Protein AF-A0A0M5IZ79-F1 (afdb_monomer)

pLDDT: mean 83.78, std 12.76, range [45.62, 95.31]

InterPro domains:
  IPR009392 Drosophila ACP53EA [PF06313] (30-115)

Secondary structure (DSSP, 8-state):
-HHHHHHHHHHHHHHHHHHTSS----HHHHHHHHHHHHHHHHHHHHHHHHHHHHHHHHHT---S--SS--HHHHHHHHHHHHHHHHT-HHHHHHHHHHHHHHHHHHHHHHHHTT--TT-

Structure (mmCIF, N/CA/C/O backbone):
data_AF-A0A0M5IZ79-F1
#
_entry.id   AF-A0A0M5IZ79-F1
#
loop_
_atom_site.group_PDB
_atom_site.id
_atom_site.type_symbol
_atom_site.label_atom_id
_atom_site.label_alt_id
_atom_site.label_comp_id
_atom_site.label_asym_id
_atom_site.label_entity_id
_atom_site.label_seq_id
_atom_site.pdbx_PDB_ins_code
_atom_site.Cartn_x
_atom_site.Cartn_y
_atom_site.Cartn_z
_atom_site.occupancy
_atom_site.B_iso_or_equiv
_atom_site.auth_seq_id
_atom_site.auth_comp_id
_atom_site.auth_asym_id
_atom_site.auth_atom_id
_atom_site.pdbx_PDB_model_num
ATOM 1 N N . MET A 1 1 ? 25.321 49.628 -31.218 1.00 54.41 1 MET A N 1
ATOM 2 C CA . MET A 1 1 ? 24.078 48.907 -30.834 1.00 54.41 1 MET A CA 1
ATOM 3 C C . MET A 1 1 ? 23.917 47.507 -31.445 1.00 54.41 1 MET A C 1
ATOM 5 O O . MET A 1 1 ? 23.350 46.658 -30.773 1.00 54.41 1 MET A O 1
ATOM 9 N N . LYS A 1 2 ? 24.390 47.224 -32.674 1.00 64.75 2 LYS A N 1
ATOM 10 C CA . LYS A 1 2 ? 24.229 4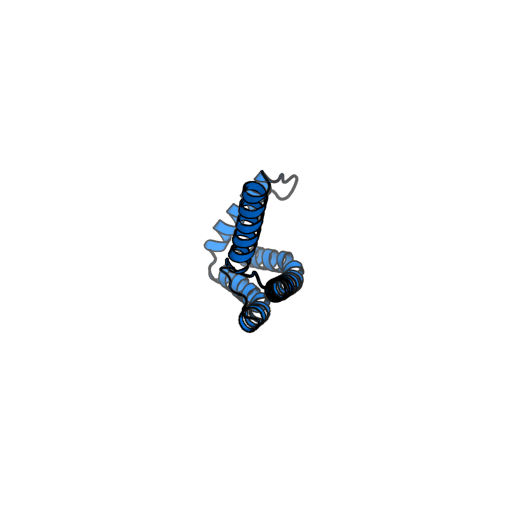5.897 -33.317 1.00 64.75 2 LYS A CA 1
ATOM 11 C C . LYS A 1 2 ? 25.030 44.769 -32.636 1.00 64.75 2 LYS A C 1
ATOM 13 O O . LYS A 1 2 ? 24.494 43.689 -32.433 1.00 64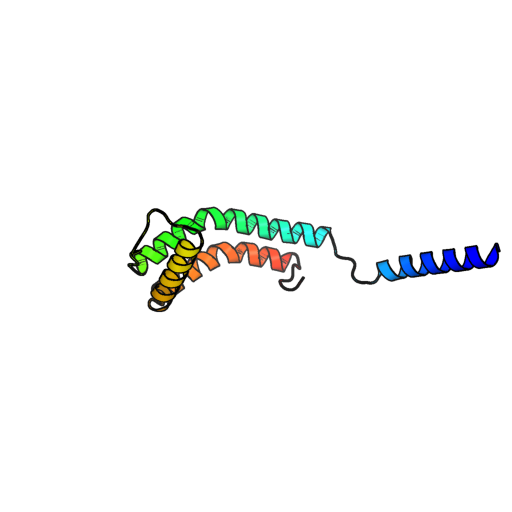.75 2 LYS A O 1
ATOM 18 N N . PHE A 1 3 ? 26.257 45.053 -32.193 1.00 69.00 3 PHE A N 1
ATOM 19 C CA . PHE A 1 3 ? 27.130 44.078 -31.516 1.00 69.00 3 PHE A CA 1
ATOM 20 C C . PHE A 1 3 ? 26.623 43.636 -30.136 1.00 69.00 3 PHE A C 1
ATOM 22 O O . PHE A 1 3 ? 26.729 42.466 -29.790 1.00 69.00 3 PHE A O 1
ATOM 29 N N . VAL A 1 4 ? 26.002 44.547 -29.378 1.00 74.06 4 VAL A N 1
ATOM 30 C CA . VAL A 1 4 ? 25.410 44.228 -28.065 1.00 74.06 4 VAL A CA 1
ATOM 31 C C . VAL A 1 4 ? 24.216 43.286 -28.231 1.00 74.06 4 VAL A C 1
ATOM 33 O O . VAL A 1 4 ? 24.112 42.298 -27.515 1.00 74.06 4 VAL A O 1
ATOM 36 N N . LYS A 1 5 ? 23.357 43.536 -29.231 1.00 69.38 5 LYS A N 1
ATOM 37 C CA . LYS A 1 5 ? 22.231 42.647 -29.555 1.00 69.38 5 LYS A CA 1
ATOM 38 C C . LYS A 1 5 ? 22.700 41.269 -30.033 1.00 69.38 5 LYS A C 1
ATOM 40 O O . LYS A 1 5 ? 22.108 40.272 -29.642 1.00 69.38 5 LYS A O 1
ATOM 45 N N . LEU A 1 6 ? 23.771 41.214 -30.830 1.00 77.50 6 LEU A N 1
ATOM 46 C CA . LEU A 1 6 ? 24.349 39.957 -31.312 1.00 77.50 6 LEU A CA 1
ATOM 47 C C . LEU A 1 6 ? 24.951 39.126 -30.165 1.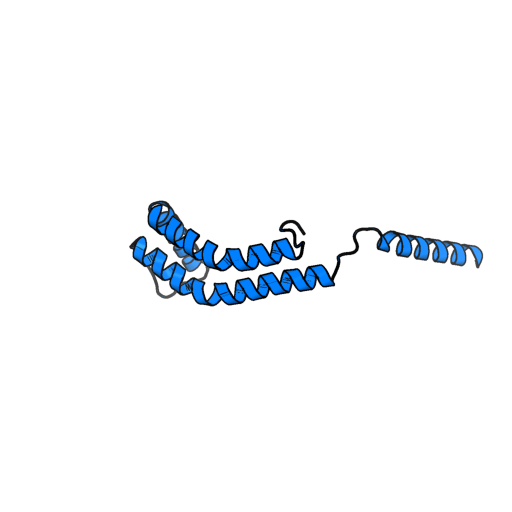00 77.50 6 LEU A C 1
ATOM 49 O O . LEU A 1 6 ? 24.732 37.922 -30.104 1.00 77.50 6 LEU A O 1
ATOM 53 N N . SER A 1 7 ? 25.643 39.785 -29.230 1.00 76.25 7 SER A N 1
ATOM 54 C CA . SER A 1 7 ? 26.202 39.155 -28.028 1.00 76.25 7 SER A CA 1
ATOM 55 C C . SER A 1 7 ? 25.107 38.608 -27.102 1.00 76.25 7 SER A C 1
ATOM 57 O O . SER A 1 7 ? 25.157 37.445 -26.714 1.00 76.25 7 SER A O 1
ATOM 59 N N . LEU A 1 8 ? 24.050 39.386 -26.835 1.00 75.50 8 LEU A N 1
ATOM 60 C CA . LEU A 1 8 ? 22.906 38.916 -26.041 1.00 75.50 8 LEU A CA 1
ATOM 61 C C . LEU A 1 8 ? 22.184 37.727 -26.689 1.00 75.50 8 LEU A C 1
ATOM 63 O O . LEU A 1 8 ? 21.778 36.796 -25.991 1.00 75.50 8 LEU A O 1
ATOM 67 N N . PHE A 1 9 ? 22.039 37.741 -28.014 1.00 78.00 9 PHE A N 1
ATOM 68 C CA . PHE A 1 9 ? 21.406 36.649 -28.748 1.00 78.00 9 PHE A CA 1
ATOM 69 C C . PHE A 1 9 ? 22.256 35.370 -28.710 1.00 78.00 9 PHE A C 1
ATOM 71 O O . PHE A 1 9 ? 21.730 34.290 -28.449 1.00 78.00 9 PHE A O 1
ATOM 78 N N . ALA A 1 10 ? 23.576 35.496 -28.870 1.00 77.06 10 ALA A N 1
ATOM 79 C CA . ALA A 1 10 ? 24.512 34.381 -28.746 1.00 77.06 10 ALA A CA 1
ATOM 80 C C . ALA A 1 10 ? 24.536 33.794 -27.323 1.00 77.06 10 ALA A C 1
ATOM 82 O O . ALA A 1 10 ? 24.487 32.576 -27.170 1.00 77.06 10 ALA A O 1
ATOM 83 N N . CYS A 1 11 ? 24.521 34.633 -26.281 1.00 72.50 11 CYS A N 1
ATOM 84 C CA . CYS A 1 11 ? 24.420 34.169 -24.896 1.00 72.50 11 CYS A CA 1
ATOM 85 C C . CYS A 1 11 ? 23.106 33.419 -24.647 1.00 72.50 11 CYS A C 1
ATOM 87 O O . CYS A 1 11 ? 23.126 32.342 -24.063 1.00 72.50 11 CYS A O 1
ATOM 89 N N . SER A 1 12 ? 21.977 33.932 -25.144 1.00 74.06 12 SER A N 1
ATOM 90 C CA . SER A 1 12 ? 20.666 33.280 -24.992 1.00 74.06 12 SER A CA 1
ATOM 91 C C . SER A 1 12 ? 20.638 31.888 -25.637 1.00 74.06 12 SER A C 1
ATOM 93 O O . SER A 1 12 ? 20.126 30.941 -25.043 1.00 74.06 12 SER A O 1
ATOM 95 N N . LEU A 1 13 ? 21.241 31.743 -26.823 1.00 71.12 13 LEU A N 1
ATOM 96 C CA . LEU A 1 13 ? 21.376 30.460 -27.518 1.00 71.12 13 LEU A CA 1
ATOM 97 C C . LEU A 1 13 ? 22.319 29.490 -26.795 1.00 71.12 13 LEU A C 1
ATOM 99 O O . LEU A 1 13 ? 22.036 28.295 -26.754 1.00 71.12 13 LEU A O 1
ATOM 103 N N . LEU A 1 14 ? 23.406 29.990 -26.200 1.00 67.94 14 LEU A N 1
ATOM 104 C CA . LEU A 1 14 ? 24.311 29.179 -25.384 1.00 67.94 14 LEU A CA 1
ATOM 105 C C . LEU A 1 14 ? 23.606 28.659 -24.128 1.00 67.94 14 LEU A C 1
ATOM 107 O O . LEU A 1 14 ? 23.691 27.466 -23.859 1.00 67.94 14 LEU A O 1
ATOM 111 N N . PHE A 1 15 ? 22.826 29.497 -23.434 1.00 63.62 15 PHE A N 1
ATOM 112 C CA . PHE A 1 15 ? 22.005 29.050 -22.304 1.00 63.62 15 PHE A CA 1
ATOM 113 C C . PHE A 1 15 ? 20.982 27.984 -22.732 1.00 63.62 15 PHE A C 1
ATOM 115 O O . PHE A 1 15 ? 20.899 26.938 -22.094 1.00 63.62 15 PHE A O 1
ATOM 122 N N . LEU A 1 16 ? 20.269 28.178 -23.848 1.00 61.12 16 LEU A N 1
ATOM 123 C CA . LEU A 1 16 ? 19.341 27.179 -24.411 1.00 61.12 16 LEU A CA 1
ATOM 124 C C . LEU A 1 16 ? 20.034 25.857 -24.796 1.00 61.12 16 LEU A C 1
ATOM 126 O O . LEU A 1 16 ? 19.449 24.787 -24.625 1.00 61.12 16 LEU A O 1
ATOM 130 N N . GLY A 1 17 ? 21.277 25.913 -25.284 1.00 60.38 17 GLY A N 1
ATOM 131 C CA . GLY A 1 17 ? 22.098 24.735 -25.577 1.00 60.38 17 GLY A CA 1
ATOM 132 C C . GLY A 1 17 ? 22.534 23.981 -24.318 1.00 60.38 17 GLY A C 1
ATOM 133 O O . GLY A 1 17 ? 22.494 22.752 -24.298 1.00 60.38 17 GLY A O 1
ATOM 134 N N . SER A 1 18 ? 22.876 24.701 -23.246 1.00 57.56 18 SER A N 1
ATOM 135 C CA . SER A 1 18 ? 23.262 24.123 -21.951 1.00 57.56 18 SER A CA 1
ATOM 136 C C . SER A 1 18 ? 22.092 23.462 -21.213 1.00 57.56 18 SER A C 1
ATOM 138 O O . SER A 1 18 ? 22.295 22.468 -20.519 1.00 57.56 18 SER A O 1
ATOM 140 N N . PHE A 1 19 ? 20.857 23.945 -21.400 1.00 53.66 19 PHE A N 1
ATOM 141 C CA . PHE A 1 19 ? 19.657 23.320 -20.820 1.00 53.66 19 PHE A CA 1
ATOM 142 C C . PHE A 1 19 ? 19.318 21.953 -21.429 1.00 53.66 19 PHE A C 1
ATOM 144 O O . PHE A 1 19 ? 18.639 21.160 -20.785 1.00 53.66 19 PHE A O 1
ATOM 151 N N . ARG A 1 20 ? 19.815 21.624 -22.631 1.00 51.97 20 ARG A N 1
ATOM 152 C CA . ARG A 1 20 ? 19.586 20.300 -23.240 1.00 51.97 20 ARG A CA 1
ATOM 153 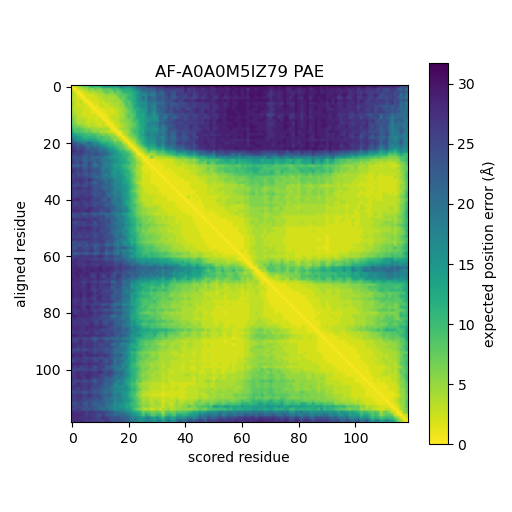C C . ARG A 1 20 ? 20.383 19.163 -22.591 1.00 51.97 20 ARG A C 1
ATOM 155 O O . ARG A 1 20 ? 20.072 18.007 -22.852 1.00 51.97 20 ARG A O 1
ATOM 162 N N . GLN A 1 21 ? 21.393 19.468 -21.773 1.00 49.75 21 GLN A N 1
ATOM 163 C CA . GLN A 1 21 ? 22.253 18.468 -21.119 1.00 49.75 21 GLN A CA 1
ATOM 164 C C . GLN A 1 21 ? 21.968 18.275 -19.624 1.00 49.75 21 GLN A C 1
ATOM 166 O O . GLN A 1 21 ? 22.472 17.323 -19.031 1.00 49.75 21 GLN A O 1
ATOM 171 N N . ALA A 1 22 ? 21.126 19.111 -19.014 1.00 48.66 22 ALA A N 1
ATOM 172 C CA . ALA A 1 22 ? 20.651 18.888 -17.654 1.00 48.66 22 ALA A CA 1
ATOM 173 C C . ALA A 1 22 ? 19.460 17.914 -17.682 1.00 48.66 22 ALA A C 1
ATOM 175 O O . ALA A 1 22 ? 18.311 18.335 -17.681 1.00 48.66 22 ALA A O 1
ATOM 176 N N . GLY A 1 23 ? 19.762 16.613 -17.768 1.00 55.22 23 GLY A N 1
ATOM 177 C CA . GLY A 1 23 ? 18.806 15.516 -17.590 1.00 55.22 23 GLY A CA 1
ATOM 178 C C . GLY A 1 23 ? 17.666 15.517 -18.605 1.00 55.22 23 GLY A C 1
ATOM 179 O O . GLY A 1 23 ? 16.566 15.969 -18.303 1.00 55.22 23 GLY A O 1
ATOM 180 N N . ALA A 1 24 ? 17.904 14.977 -19.802 1.00 58.38 24 ALA A N 1
ATOM 181 C CA . ALA A 1 24 ? 16.802 14.626 -20.688 1.00 58.38 24 ALA A CA 1
ATOM 182 C C . ALA A 1 24 ? 15.914 13.605 -19.957 1.00 58.38 24 ALA A C 1
ATOM 184 O O . ALA A 1 24 ? 16.271 12.434 -19.852 1.00 58.38 24 ALA A O 1
ATOM 185 N N . ILE A 1 25 ? 14.793 14.067 -19.394 1.00 64.00 25 ILE A N 1
ATOM 186 C CA . ILE A 1 25 ? 13.729 13.186 -18.925 1.00 64.00 25 ILE A CA 1
ATOM 187 C C . ILE A 1 25 ? 13.255 12.449 -20.168 1.00 64.00 25 ILE A C 1
ATOM 189 O O . ILE A 1 25 ? 12.709 13.060 -21.090 1.00 64.00 25 ILE A O 1
ATOM 193 N N . ASP A 1 26 ? 13.520 11.150 -20.213 1.00 79.69 26 ASP A N 1
ATOM 194 C CA . ASP A 1 26 ? 13.009 10.292 -21.264 1.00 79.69 26 ASP A CA 1
ATOM 195 C C . ASP A 1 26 ? 11.488 10.185 -21.079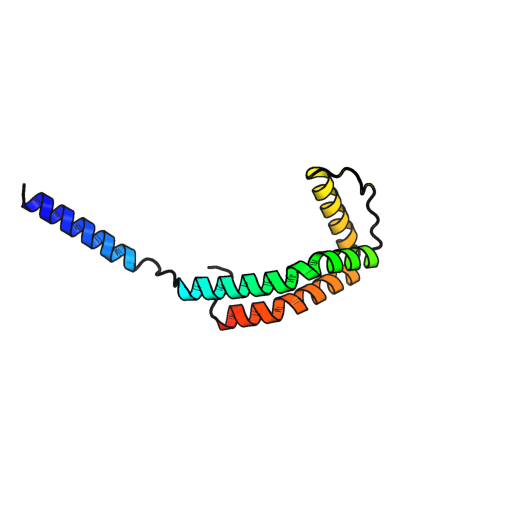 1.00 79.69 26 ASP A C 1
ATOM 197 O O . ASP A 1 26 ? 10.981 9.483 -20.202 1.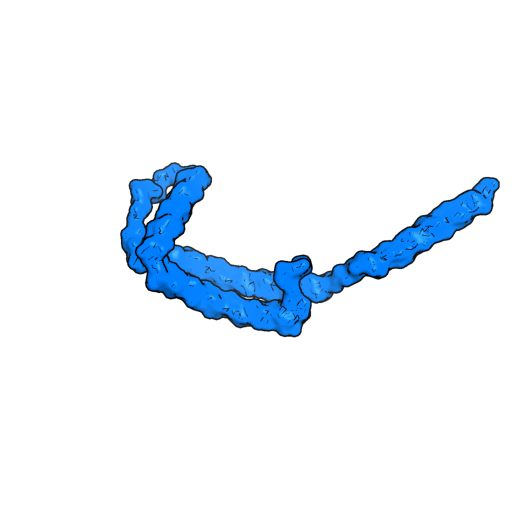00 79.69 26 ASP A O 1
ATOM 201 N N . VAL A 1 27 ? 10.756 10.979 -21.865 1.00 81.69 27 VAL A N 1
ATOM 202 C CA . VAL A 1 27 ? 9.291 11.061 -21.813 1.00 81.69 27 VAL A CA 1
ATOM 203 C C . VAL A 1 27 ? 8.661 9.724 -22.201 1.00 81.69 27 VAL A C 1
ATOM 205 O O . VAL A 1 27 ? 7.599 9.380 -21.682 1.00 81.69 27 VAL A O 1
ATOM 208 N N . GLU A 1 28 ? 9.306 8.949 -23.074 1.00 83.69 28 GLU A N 1
ATOM 209 C CA . GLU A 1 28 ? 8.831 7.627 -23.480 1.00 83.69 28 GLU A CA 1
ATOM 210 C C . GLU A 1 28 ? 8.991 6.629 -22.331 1.00 83.69 28 GLU A C 1
ATOM 212 O O . GLU A 1 28 ? 8.028 5.947 -21.966 1.00 83.69 28 GLU A O 1
ATOM 217 N N . LEU A 1 29 ? 10.157 6.629 -21.678 1.00 84.50 29 LEU A N 1
ATOM 218 C CA . LEU A 1 29 ? 10.388 5.857 -20.460 1.00 84.50 29 LEU A CA 1
ATOM 219 C C . LEU A 1 29 ? 9.368 6.232 -19.378 1.00 84.50 29 LEU A C 1
ATOM 221 O O . LEU A 1 29 ? 8.669 5.350 -18.882 1.00 84.50 29 LEU A O 1
ATOM 225 N N . LEU A 1 30 ? 9.201 7.523 -19.075 1.00 85.56 30 LEU A N 1
ATOM 226 C CA . LEU A 1 30 ? 8.240 8.015 -18.082 1.00 85.56 30 LEU A CA 1
ATOM 227 C C . LEU A 1 30 ? 6.803 7.579 -18.402 1.00 85.56 30 LEU A C 1
ATOM 229 O O . LEU A 1 30 ? 6.077 7.105 -17.525 1.00 85.56 30 LEU A O 1
ATOM 233 N N . THR A 1 31 ? 6.390 7.692 -19.664 1.00 88.25 31 THR A N 1
ATOM 234 C CA . THR A 1 31 ? 5.056 7.262 -20.104 1.00 88.25 31 THR A CA 1
ATOM 235 C C . THR A 1 31 ? 4.887 5.754 -19.920 1.00 88.25 31 THR A C 1
ATOM 237 O O . THR A 1 31 ? 3.879 5.296 -19.388 1.00 88.25 31 THR A O 1
ATOM 240 N N . SER A 1 32 ? 5.900 4.962 -20.269 1.00 89.12 32 SER A N 1
ATOM 241 C CA . SER A 1 32 ? 5.843 3.510 -20.099 1.00 89.12 32 SER A CA 1
ATOM 242 C C . SER A 1 32 ? 5.799 3.088 -18.623 1.00 89.12 32 SER A C 1
ATOM 244 O O . SER A 1 32 ? 5.059 2.171 -18.266 1.00 89.12 32 SER A O 1
ATOM 246 N N . CYS A 1 33 ? 6.524 3.788 -17.746 1.00 89.31 33 CYS A N 1
ATOM 247 C CA . CYS A 1 33 ? 6.525 3.534 -16.307 1.00 89.31 33 CYS A CA 1
ATOM 248 C C . CYS A 1 33 ? 5.182 3.899 -15.671 1.00 89.31 33 CYS A C 1
ATOM 250 O O . CYS A 1 33 ? 4.638 3.127 -14.881 1.00 89.31 33 CYS A O 1
ATOM 252 N N . THR A 1 34 ? 4.613 5.048 -16.048 1.00 90.12 34 THR A N 1
ATOM 253 C CA . THR A 1 34 ? 3.286 5.465 -15.572 1.00 90.12 34 THR A CA 1
ATOM 254 C C . THR A 1 34 ? 2.191 4.517 -16.050 1.00 90.12 34 THR A C 1
ATOM 256 O O . THR A 1 34 ? 1.299 4.197 -15.267 1.00 90.12 34 THR A O 1
ATOM 259 N N . GLN A 1 35 ? 2.289 3.985 -17.272 1.00 92.44 35 GLN A N 1
ATOM 260 C CA . GLN A 1 35 ? 1.365 2.964 -17.763 1.00 92.44 35 GLN A CA 1
ATOM 261 C C . GLN A 1 35 ? 1.424 1.682 -16.919 1.00 92.44 35 GLN A C 1
ATOM 263 O O . GLN A 1 35 ? 0.379 1.187 -16.505 1.00 92.44 35 GLN A O 1
ATOM 268 N N . VAL A 1 36 ? 2.618 1.179 -16.585 1.00 91.25 36 VAL A N 1
ATOM 269 C CA . VAL A 1 36 ? 2.756 -0.009 -15.719 1.00 91.25 36 VAL A CA 1
ATOM 270 C C . VAL A 1 36 ? 2.153 0.229 -14.333 1.00 91.25 36 VAL A C 1
ATOM 272 O O . VAL A 1 36 ? 1.480 -0.649 -13.790 1.00 91.25 36 VAL A O 1
ATOM 275 N N . VAL A 1 37 ? 2.359 1.420 -13.763 1.00 90.19 37 VAL A N 1
ATOM 276 C CA . VAL A 1 37 ? 1.751 1.805 -12.481 1.00 90.19 37 VAL A CA 1
ATOM 277 C C . VAL A 1 37 ? 0.229 1.874 -12.595 1.00 90.19 37 VAL A C 1
ATOM 279 O O . VAL A 1 37 ? -0.464 1.371 -11.713 1.00 90.19 37 VAL A O 1
ATOM 282 N N . ALA A 1 38 ? -0.302 2.454 -13.672 1.00 92.19 38 ALA A N 1
ATOM 283 C CA . ALA A 1 38 ? -1.739 2.546 -13.906 1.00 92.19 38 ALA A CA 1
ATOM 284 C C . ALA A 1 38 ? -2.379 1.159 -14.069 1.00 92.19 38 ALA A C 1
ATOM 286 O O . ALA A 1 38 ? -3.414 0.888 -13.462 1.00 92.19 38 ALA A O 1
ATOM 287 N N . GLU A 1 39 ? -1.739 0.260 -14.817 1.00 91.88 39 GLU A N 1
ATOM 288 C CA . GLU A 1 39 ? -2.170 -1.132 -14.962 1.00 91.88 39 GLU A CA 1
ATOM 289 C C . GLU A 1 39 ? -2.168 -1.845 -13.604 1.00 91.88 39 GLU A C 1
ATOM 291 O O . GLU A 1 39 ? -3.178 -2.440 -13.220 1.00 91.88 39 GLU A O 1
ATOM 296 N N . GLY A 1 40 ? -1.095 -1.700 -12.821 1.00 90.31 40 GLY A N 1
ATOM 297 C CA . GLY A 1 40 ? -1.015 -2.265 -11.473 1.00 90.31 40 GLY A CA 1
ATOM 298 C C . GLY A 1 40 ? -2.075 -1.718 -10.522 1.00 90.31 40 GLY A C 1
ATOM 299 O O . GLY A 1 40 ? -2.743 -2.482 -9.824 1.00 90.31 40 GLY A O 1
ATOM 300 N N . ALA A 1 41 ? -2.301 -0.405 -10.535 1.00 90.62 41 ALA A N 1
ATOM 301 C CA . ALA A 1 41 ? -3.356 0.226 -9.753 1.00 90.62 41 ALA A CA 1
ATOM 302 C C . ALA A 1 41 ? -4.742 -0.274 -10.182 1.00 90.62 41 ALA A C 1
ATOM 304 O O . ALA A 1 41 ? -5.567 -0.586 -9.328 1.00 90.62 41 ALA A O 1
ATOM 305 N N . SER A 1 42 ? -4.991 -0.417 -11.486 1.00 91.56 42 SER A N 1
ATOM 306 C CA . SER A 1 42 ? -6.273 -0.902 -12.006 1.00 91.56 42 SER A CA 1
ATOM 307 C C . SER A 1 42 ? -6.574 -2.346 -11.592 1.00 91.56 42 SER A C 1
ATOM 309 O O . SER A 1 42 ? -7.724 -2.667 -11.297 1.00 91.56 42 SER A O 1
ATOM 311 N N . ALA A 1 43 ? -5.548 -3.195 -11.484 1.00 89.62 43 ALA A N 1
ATOM 312 C CA . ALA A 1 43 ? -5.679 -4.554 -10.967 1.00 89.62 43 ALA A CA 1
ATOM 313 C C . ALA A 1 43 ? -5.864 -4.583 -9.437 1.00 89.62 43 ALA A C 1
ATOM 315 O O . ALA A 1 43 ? -6.575 -5.440 -8.908 1.00 89.62 43 ALA A O 1
ATOM 316 N N . PHE A 1 44 ? -5.251 -3.636 -8.718 1.00 91.00 44 PHE A N 1
ATOM 317 C CA . PHE A 1 44 ? -5.278 -3.570 -7.257 1.00 91.00 44 PHE A CA 1
ATOM 318 C C . PHE A 1 44 ? -6.557 -2.932 -6.692 1.00 91.00 44 PHE A C 1
ATOM 320 O O . PHE A 1 44 ? -7.108 -3.438 -5.716 1.00 91.00 44 PHE A O 1
ATOM 327 N N . ILE A 1 45 ? -7.061 -1.849 -7.298 1.00 93.31 45 ILE A N 1
ATOM 328 C CA . ILE A 1 45 ? -8.223 -1.075 -6.817 1.00 93.31 45 ILE A CA 1
ATOM 329 C C . ILE A 1 45 ? -9.446 -1.962 -6.513 1.00 93.31 45 ILE A C 1
ATOM 331 O O . ILE A 1 45 ? -9.990 -1.843 -5.410 1.00 93.31 45 ILE A O 1
ATOM 335 N N . PRO A 1 46 ? -9.868 -2.889 -7.399 1.00 94.88 46 PRO A N 1
ATOM 336 C CA . PRO A 1 46 ? -11.014 -3.762 -7.137 1.00 94.88 46 PRO A CA 1
ATOM 337 C C . PRO A 1 46 ? -10.824 -4.678 -5.920 1.00 94.88 46 PRO A C 1
ATOM 339 O O . PRO A 1 46 ? -11.800 -5.134 -5.329 1.00 94.88 46 PRO A O 1
ATOM 342 N N . GLN A 1 47 ? -9.573 -4.944 -5.536 1.00 93.75 47 GLN A N 1
ATOM 343 C CA . GLN A 1 47 ? -9.218 -5.846 -4.445 1.00 93.75 47 GLN A CA 1
ATOM 344 C C . GLN A 1 47 ? -9.136 -5.136 -3.087 1.00 93.75 47 GLN A C 1
ATOM 346 O O . GLN A 1 47 ? -9.157 -5.809 -2.058 1.00 93.75 47 GLN A O 1
ATOM 351 N N . ILE A 1 48 ? -9.086 -3.796 -3.042 1.00 90.75 48 ILE A N 1
ATOM 352 C CA . ILE A 1 48 ? -8.914 -3.031 -1.792 1.00 90.75 48 ILE A CA 1
ATOM 353 C C . ILE A 1 48 ? -10.022 -3.351 -0.783 1.00 90.75 48 ILE A C 1
ATOM 355 O O . ILE A 1 48 ? -9.738 -3.729 0.353 1.00 90.75 48 ILE A O 1
ATOM 359 N N . VAL A 1 49 ? -11.290 -3.231 -1.191 1.00 92.50 49 VAL A N 1
ATOM 360 C CA . VAL A 1 49 ? -12.434 -3.469 -0.294 1.00 92.50 49 VAL A CA 1
ATOM 361 C C . VAL A 1 49 ? -12.477 -4.925 0.201 1.00 92.50 49 VAL A C 1
ATOM 363 O O . VAL A 1 49 ? -12.578 -5.117 1.416 1.00 92.50 49 VAL A O 1
ATOM 366 N N . PRO A 1 50 ? -12.352 -5.955 -0.664 1.00 94.19 50 PRO A N 1
ATOM 367 C CA . PRO A 1 50 ? -12.208 -7.343 -0.224 1.00 94.19 50 PRO A CA 1
ATOM 368 C C . PRO A 1 50 ? -11.053 -7.564 0.756 1.00 94.19 50 PRO A C 1
ATOM 370 O O . PRO A 1 50 ? -11.255 -8.184 1.795 1.00 94.19 50 PRO A O 1
ATOM 373 N N . MET A 1 51 ? -9.864 -7.019 0.482 1.00 93.44 51 MET A N 1
ATOM 374 C CA . MET A 1 51 ? -8.698 -7.189 1.355 1.00 93.44 51 MET A CA 1
ATOM 375 C C . MET A 1 51 ? -8.906 -6.557 2.733 1.00 93.44 51 MET A C 1
ATOM 377 O O . MET A 1 51 ? -8.589 -7.179 3.746 1.00 93.44 51 MET A O 1
ATOM 381 N N . ILE A 1 52 ? -9.485 -5.353 2.792 1.00 92.62 52 ILE A N 1
ATOM 382 C CA . ILE A 1 52 ? -9.832 -4.703 4.063 1.00 92.62 52 ILE A CA 1
ATOM 383 C C . ILE A 1 52 ? -10.868 -5.540 4.820 1.00 92.62 52 ILE A C 1
ATOM 385 O O . ILE A 1 52 ? -10.729 -5.743 6.025 1.00 92.62 52 ILE A O 1
ATOM 389 N N . LYS A 1 53 ? -11.884 -6.068 4.127 1.00 92.88 53 LYS A N 1
ATOM 390 C CA . LYS A 1 53 ? -12.914 -6.926 4.731 1.00 92.88 53 LYS A CA 1
ATOM 391 C C . LYS A 1 53 ? -12.326 -8.225 5.284 1.00 92.88 53 LYS A C 1
ATOM 393 O O . LYS A 1 53 ? -12.675 -8.620 6.398 1.00 92.88 53 LYS A O 1
ATOM 398 N N . ASP A 1 54 ? -11.438 -8.873 4.541 1.00 94.12 54 ASP A N 1
ATOM 399 C CA . ASP A 1 54 ? -10.750 -10.091 4.971 1.00 94.12 54 ASP A CA 1
ATOM 400 C C . ASP A 1 54 ? -9.891 -9.824 6.208 1.00 94.12 54 ASP A C 1
ATOM 402 O O . ASP A 1 54 ? -9.952 -10.575 7.184 1.00 94.12 54 ASP A O 1
ATOM 406 N N . LEU A 1 55 ? -9.143 -8.716 6.208 1.00 94.62 55 LEU A N 1
ATOM 407 C CA . LEU A 1 55 ? -8.328 -8.308 7.347 1.00 94.62 55 LEU A CA 1
ATOM 408 C C . LEU A 1 55 ? -9.199 -7.979 8.569 1.00 94.62 55 LEU A C 1
ATOM 410 O O . LEU A 1 55 ? -8.909 -8.442 9.672 1.00 94.62 55 LEU A O 1
ATOM 414 N N . ALA A 1 56 ? -10.303 -7.251 8.389 1.00 93.75 56 ALA A N 1
ATOM 415 C CA . ALA A 1 56 ? -11.264 -6.963 9.456 1.00 93.75 56 ALA A CA 1
ATOM 416 C C . ALA A 1 56 ? -11.884 -8.239 10.037 1.00 93.75 56 ALA A C 1
ATOM 418 O O . ALA A 1 56 ? -11.991 -8.380 11.254 1.00 93.75 56 ALA A O 1
ATOM 419 N N . THR A 1 57 ? -12.216 -9.205 9.180 1.00 94.62 57 THR A N 1
ATOM 420 C CA . THR A 1 57 ? -12.771 -10.498 9.596 1.00 94.62 57 THR A CA 1
ATOM 421 C C . THR A 1 57 ? -11.743 -11.319 10.376 1.00 94.62 57 THR A C 1
ATOM 423 O O . THR A 1 57 ? -12.045 -11.798 11.467 1.00 94.62 57 THR A O 1
ATOM 426 N N . CYS A 1 58 ? -10.511 -11.432 9.871 1.00 95.31 58 CYS A N 1
ATOM 427 C CA . CYS A 1 58 ? -9.432 -12.175 10.528 1.00 95.31 58 CYS A CA 1
ATOM 428 C C . CYS A 1 58 ? -9.068 -11.576 11.894 1.00 95.31 58 CYS A C 1
ATOM 430 O O . CYS A 1 58 ? -8.895 -12.291 12.879 1.00 95.31 58 CYS A O 1
ATOM 432 N N . THR A 1 59 ? -8.991 -10.246 11.969 1.00 95.00 59 THR A N 1
ATOM 433 C CA . THR A 1 59 ? -8.675 -9.521 13.209 1.00 95.00 59 THR A CA 1
ATOM 434 C C . THR A 1 59 ? -9.858 -9.448 14.176 1.00 95.00 59 THR A C 1
ATOM 436 O O . THR A 1 59 ? -9.679 -9.028 15.320 1.00 95.00 59 THR A O 1
ATOM 439 N N . GLN A 1 60 ? -11.053 -9.869 13.741 1.00 94.06 60 GLN A N 1
ATOM 440 C CA . GLN A 1 60 ? -12.323 -9.728 14.459 1.00 94.06 60 GLN A CA 1
ATOM 441 C C . GLN A 1 60 ? -12.620 -8.275 14.865 1.00 94.06 60 GLN A C 1
ATOM 443 O O . GLN A 1 60 ? -13.241 -8.021 15.899 1.00 94.06 60 GLN A O 1
ATOM 448 N N . TYR A 1 61 ? -12.161 -7.313 14.061 1.00 91.62 61 TYR A N 1
ATOM 449 C CA . TYR A 1 61 ? -12.379 -5.898 14.325 1.00 91.62 61 TYR A CA 1
ATOM 450 C C . TYR A 1 61 ? -13.861 -5.544 14.168 1.00 91.62 61 TYR A C 1
ATOM 452 O O . TYR A 1 61 ? -14.505 -5.894 13.176 1.00 91.62 61 TYR A O 1
ATOM 460 N N . LYS A 1 62 ? -14.401 -4.821 15.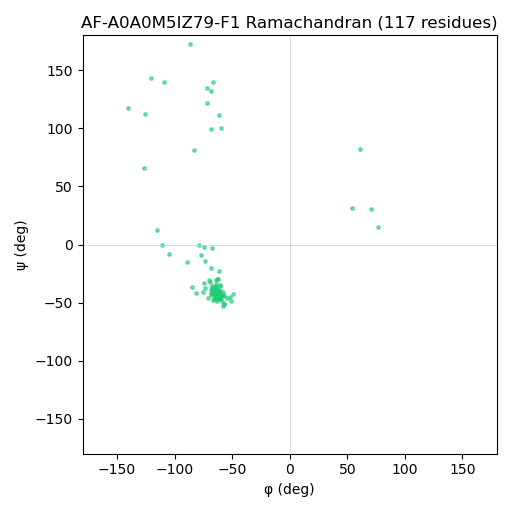150 1.00 87.88 62 LYS A N 1
ATOM 461 C CA . LYS A 1 62 ? -15.764 -4.288 15.130 1.00 87.88 62 LYS A CA 1
ATOM 462 C C . LYS A 1 62 ? -15.691 -2.780 15.373 1.00 87.88 62 LYS A C 1
ATOM 464 O O . LYS A 1 62 ? -15.328 -2.388 16.481 1.00 87.88 62 LYS A O 1
ATOM 469 N N . PRO A 1 63 ? -16.014 -1.937 14.377 1.00 83.38 63 PRO A N 1
ATOM 470 C CA . PRO A 1 63 ? -15.987 -0.493 14.565 1.00 83.38 63 PRO A CA 1
ATOM 471 C C . PRO A 1 63 ? -17.065 -0.072 15.566 1.00 83.38 63 PRO A C 1
ATOM 473 O O . PRO A 1 63 ? -18.189 -0.576 15.525 1.00 83.38 63 PRO A O 1
ATOM 476 N N . GLN A 1 64 ? -16.736 0.877 16.443 1.00 79.50 64 GLN A N 1
ATOM 477 C CA . GLN A 1 64 ? -17.681 1.390 17.442 1.00 79.50 64 GLN A CA 1
ATOM 478 C C . GLN A 1 64 ? -18.807 2.219 16.803 1.00 79.50 64 GLN A C 1
ATOM 480 O O . GLN A 1 64 ? -19.944 2.197 17.270 1.00 79.50 64 GLN A O 1
ATOM 485 N N . GLN A 1 65 ? -18.513 2.912 15.698 1.00 76.81 65 GLN A N 1
ATOM 486 C CA . GLN A 1 65 ? -19.470 3.737 14.968 1.00 76.81 65 GLN A CA 1
ATOM 487 C C . GLN A 1 65 ? -19.262 3.586 13.461 1.00 76.81 65 GLN A C 1
ATOM 489 O O . GLN A 1 65 ? -18.217 3.950 12.945 1.00 76.81 65 GLN A O 1
ATOM 494 N N . ALA A 1 66 ? -20.266 3.081 12.739 1.00 76.12 66 ALA A N 1
ATOM 495 C CA . ALA A 1 66 ? -20.204 2.890 11.282 1.00 76.12 66 ALA A CA 1
ATOM 496 C C . ALA A 1 66 ? -21.125 3.838 10.485 1.00 76.12 66 ALA A C 1
ATOM 498 O O . ALA A 1 66 ? -21.177 3.767 9.260 1.00 76.12 66 ALA A O 1
ATOM 499 N N . LYS A 1 67 ? -21.885 4.711 11.163 1.00 79.62 67 LYS A N 1
ATOM 500 C CA . LYS A 1 67 ? -22.848 5.638 10.543 1.00 79.62 67 LYS A CA 1
ATOM 501 C C . LYS A 1 67 ? -22.496 7.089 10.859 1.00 79.62 67 LYS A C 1
ATOM 503 O O . LYS A 1 67 ? -22.087 7.391 11.978 1.00 79.62 67 LYS A O 1
ATOM 508 N N . GLY A 1 68 ? -22.719 7.974 9.884 1.00 82.56 68 GLY A N 1
ATOM 509 C CA . GLY A 1 68 ? -22.493 9.417 10.036 1.00 82.56 68 GLY A CA 1
ATOM 510 C C . GLY A 1 68 ? -21.015 9.803 10.128 1.00 82.56 68 GLY A C 1
ATOM 511 O O . GLY A 1 68 ? -20.682 10.759 10.820 1.00 82.56 68 GLY A O 1
ATOM 512 N N . LEU A 1 69 ? -20.130 9.045 9.472 1.00 85.56 69 LEU A N 1
ATOM 513 C CA . LEU A 1 69 ? -18.690 9.291 9.502 1.00 85.56 69 LEU A CA 1
ATOM 514 C C . LEU A 1 69 ? -18.344 10.546 8.698 1.00 85.56 69 LEU A C 1
ATOM 516 O O . LEU A 1 69 ? -18.601 10.615 7.497 1.00 85.56 69 LEU A O 1
ATOM 520 N N . ASN A 1 70 ? -17.719 11.516 9.360 1.00 91.06 70 ASN A N 1
ATOM 521 C CA . ASN A 1 70 ? -16.973 12.571 8.682 1.00 91.06 70 ASN A CA 1
ATOM 522 C C . ASN A 1 70 ? -15.525 12.111 8.415 1.00 91.06 70 ASN A C 1
ATOM 524 O O . ASN A 1 70 ? -15.102 11.053 8.884 1.00 91.06 70 ASN A O 1
ATOM 528 N N . LEU A 1 71 ? -14.758 12.903 7.660 1.00 92.44 71 LEU A N 1
ATOM 529 C CA . LEU A 1 71 ? -13.393 12.538 7.266 1.00 92.44 71 LEU A CA 1
ATOM 530 C C . LEU A 1 71 ? -12.479 12.269 8.474 1.00 92.44 71 LEU A C 1
ATOM 532 O O . LEU A 1 71 ? -11.725 11.299 8.471 1.00 92.44 71 LEU A O 1
ATOM 536 N N . THR A 1 72 ? -12.580 13.086 9.524 1.00 92.25 72 THR A N 1
ATOM 537 C CA . THR A 1 72 ? -11.798 12.919 10.756 1.00 92.25 72 THR A CA 1
ATOM 538 C C . THR A 1 72 ? -12.141 11.610 11.464 1.00 92.25 72 THR A C 1
ATOM 540 O O . THR A 1 72 ? -11.244 10.864 11.843 1.00 92.25 72 THR A O 1
ATOM 543 N N . MET A 1 73 ? -13.430 11.289 11.596 1.00 90.38 73 MET A N 1
ATOM 544 C CA . MET A 1 73 ? -13.890 10.035 12.204 1.00 90.38 73 MET A CA 1
ATOM 545 C C . MET A 1 73 ? -13.465 8.815 11.383 1.00 90.38 73 MET A C 1
ATOM 547 O O . MET A 1 73 ? -13.077 7.800 11.954 1.00 90.38 73 MET A O 1
ATOM 551 N N . LEU A 1 74 ? -13.498 8.913 10.051 1.00 91.25 74 LEU A N 1
ATOM 552 C CA . LEU A 1 74 ? -13.012 7.852 9.172 1.00 91.25 74 LEU A CA 1
ATOM 553 C C . LEU A 1 74 ? -11.509 7.614 9.365 1.00 91.25 74 LEU A C 1
ATOM 555 O O . LEU A 1 74 ? -11.079 6.466 9.453 1.00 91.25 74 LEU A O 1
ATOM 559 N N . LEU A 1 75 ? -10.717 8.685 9.469 1.00 92.81 75 LEU A N 1
ATOM 560 C CA . LEU A 1 75 ? -9.279 8.586 9.716 1.00 92.81 75 LEU A CA 1
ATOM 561 C C . LEU A 1 75 ? -8.983 7.960 11.086 1.00 92.81 75 LEU A C 1
ATOM 563 O O . LEU A 1 75 ? -8.124 7.087 11.184 1.00 92.81 75 LEU A O 1
ATOM 567 N N . MET A 1 76 ? -9.720 8.362 12.127 1.00 91.62 76 MET A N 1
ATOM 568 C CA . MET A 1 76 ? -9.607 7.758 13.458 1.00 91.62 76 MET A CA 1
ATOM 569 C C . MET A 1 76 ? -9.950 6.267 13.431 1.00 91.62 76 MET A C 1
ATOM 571 O O . MET A 1 76 ? -9.175 5.462 13.937 1.00 91.62 76 MET A O 1
ATOM 575 N N . MET A 1 77 ? -11.046 5.882 12.769 1.00 91.69 77 MET A N 1
ATOM 576 C CA . MET A 1 77 ? -11.413 4.473 12.598 1.00 91.69 77 MET A CA 1
ATOM 577 C C . MET A 1 77 ? -10.322 3.688 11.864 1.00 91.69 77 MET A C 1
ATOM 579 O O . MET A 1 77 ? -9.986 2.577 12.267 1.00 91.69 77 MET A O 1
ATOM 583 N N . ALA A 1 78 ? -9.755 4.250 10.795 1.00 91.38 78 ALA A N 1
ATOM 584 C CA . ALA A 1 78 ? -8.666 3.610 10.067 1.00 91.38 78 ALA A CA 1
ATOM 585 C C . ALA A 1 78 ? -7.436 3.410 10.966 1.00 91.38 78 ALA A C 1
ATOM 587 O O . ALA A 1 78 ? -6.820 2.347 10.939 1.00 91.38 78 ALA A O 1
ATOM 588 N N . PHE A 1 79 ? -7.104 4.397 11.798 1.00 92.00 79 PHE A N 1
ATOM 589 C CA . PHE A 1 79 ? -5.993 4.300 12.739 1.00 92.00 79 PHE A CA 1
ATOM 590 C C . PHE A 1 79 ? -6.235 3.239 13.821 1.00 92.00 79 PHE A C 1
ATOM 592 O O . PHE A 1 79 ? -5.372 2.391 14.042 1.00 92.00 79 PHE A O 1
ATOM 599 N N . GLU A 1 80 ? -7.419 3.219 14.436 1.00 92.69 80 GLU A N 1
ATOM 600 C CA . GLU A 1 80 ? -7.821 2.182 15.397 1.00 92.69 80 GLU A CA 1
ATOM 601 C C . GLU A 1 80 ? -7.773 0.782 14.780 1.00 92.69 80 GLU A C 1
ATOM 603 O O . GLU A 1 80 ? -7.273 -0.163 15.392 1.00 92.69 80 GLU A O 1
ATOM 608 N N . PHE A 1 81 ? -8.259 0.646 13.545 1.00 92.38 81 PHE A N 1
ATOM 609 C CA . PHE A 1 81 ? -8.210 -0.606 12.805 1.00 92.38 81 PHE A CA 1
ATOM 610 C C . PHE A 1 81 ? -6.769 -1.078 12.580 1.00 92.38 81 PHE A C 1
ATOM 612 O O . PHE A 1 81 ? -6.467 -2.246 12.826 1.00 92.38 81 PHE A O 1
ATOM 619 N N . LEU A 1 82 ? -5.867 -0.184 12.165 1.00 91.94 82 LEU A N 1
ATOM 620 C CA . LEU A 1 82 ? -4.451 -0.507 11.968 1.00 91.94 82 LEU A CA 1
ATOM 621 C C . LEU A 1 82 ? -3.760 -0.893 13.280 1.00 91.94 82 LEU A C 1
ATOM 623 O O . LEU A 1 82 ? -3.014 -1.873 13.310 1.00 91.94 82 LEU A O 1
ATOM 627 N N . GLN A 1 83 ? -4.035 -0.174 14.371 1.00 92.06 83 GLN A N 1
ATOM 628 C CA . GLN A 1 83 ? -3.535 -0.528 15.701 1.00 92.06 83 GLN A CA 1
ATOM 629 C C . GLN A 1 83 ? -4.006 -1.926 16.111 1.00 92.06 83 GLN A C 1
ATOM 631 O O . GLN A 1 83 ? -3.192 -2.772 16.483 1.00 92.06 83 GLN A O 1
ATOM 636 N N . HIS A 1 84 ? -5.298 -2.217 15.967 1.00 92.56 84 HIS A N 1
ATOM 637 C CA . HIS A 1 84 ? -5.852 -3.534 16.274 1.00 92.56 84 HIS A CA 1
ATOM 638 C C . HIS A 1 84 ? -5.255 -4.641 15.391 1.00 92.56 84 HIS A C 1
ATOM 640 O O . HIS A 1 84 ? -4.875 -5.704 15.888 1.00 92.56 84 HIS A O 1
ATOM 646 N N . ALA A 1 85 ? -5.106 -4.383 14.089 1.00 92.50 85 ALA A N 1
ATOM 647 C CA . ALA A 1 85 ? -4.516 -5.319 13.136 1.00 92.50 85 ALA A CA 1
ATOM 648 C C . ALA A 1 85 ? -3.036 -5.609 13.430 1.00 92.50 85 ALA A C 1
ATOM 650 O O . ALA A 1 85 ? -2.598 -6.750 13.276 1.00 92.50 85 ALA A O 1
ATOM 651 N N . SER A 1 86 ? -2.271 -4.620 13.905 1.00 89.88 86 SER A N 1
ATOM 652 C CA . SER A 1 86 ? -0.862 -4.805 14.282 1.00 89.88 86 SER A CA 1
ATOM 653 C C . SER A 1 86 ? -0.673 -5.807 15.429 1.00 89.88 86 SER A C 1
ATOM 655 O O . SER A 1 86 ? 0.304 -6.551 15.445 1.00 89.88 86 SER A O 1
ATOM 657 N N . GLY A 1 87 ? -1.660 -5.920 16.327 1.00 91.38 87 GLY A N 1
ATOM 658 C CA . GLY A 1 87 ? -1.697 -6.941 17.378 1.00 91.38 87 GLY A CA 1
ATOM 659 C C . GLY A 1 87 ? -2.043 -8.352 16.878 1.00 91.38 87 GLY A C 1
ATOM 660 O O . GLY A 1 87 ? -2.080 -9.297 17.666 1.00 91.38 87 GLY A O 1
ATOM 661 N N . LYS A 1 88 ? -2.318 -8.521 15.577 1.00 94.44 88 LYS A N 1
ATOM 662 C CA . LYS A 1 88 ? -2.726 -9.779 14.934 1.00 94.44 88 LYS A CA 1
ATOM 663 C C . LYS A 1 88 ? -1.815 -10.091 13.746 1.00 94.44 88 LYS A C 1
ATOM 665 O O . LYS A 1 88 ? -2.249 -10.133 12.595 1.00 94.44 88 LYS A O 1
ATOM 670 N N . GLN A 1 89 ? -0.545 -10.355 14.044 1.00 92.00 89 GLN A N 1
ATOM 671 C CA . GLN A 1 89 ? 0.524 -10.525 13.054 1.00 92.00 89 GLN A CA 1
ATOM 672 C C . GLN A 1 89 ? 0.179 -11.489 11.906 1.00 92.00 89 GLN A C 1
ATOM 674 O O . GLN A 1 89 ? 0.442 -11.167 10.754 1.00 92.00 89 GLN A O 1
ATOM 679 N N . GLN A 1 90 ? -0.445 -12.639 12.184 1.00 94.19 90 GLN A N 1
ATOM 680 C CA . GLN A 1 90 ? -0.821 -13.603 11.136 1.00 94.19 90 GLN A CA 1
ATOM 681 C C . GLN A 1 90 ? -1.836 -13.027 10.136 1.00 94.19 90 GLN A C 1
ATOM 683 O O . GLN A 1 90 ? -1.702 -13.236 8.933 1.00 94.19 90 GLN A O 1
ATOM 688 N N . CYS A 1 91 ? -2.816 -12.257 10.616 1.00 93.75 91 CYS A N 1
ATOM 689 C CA . CYS A 1 91 ? -3.797 -11.594 9.759 1.00 93.75 91 CYS A CA 1
ATOM 690 C C . CYS A 1 91 ? -3.148 -10.510 8.897 1.00 93.75 91 CYS A C 1
ATOM 692 O O . CYS A 1 91 ? -3.443 -10.400 7.708 1.00 93.75 91 CYS A O 1
ATOM 694 N N . LEU A 1 92 ? -2.244 -9.730 9.495 1.00 92.62 92 LEU A N 1
ATOM 695 C CA . LEU A 1 92 ? -1.514 -8.687 8.787 1.00 92.62 92 LEU A CA 1
ATOM 696 C C . LEU A 1 92 ? -0.592 -9.279 7.711 1.00 92.62 92 LEU A C 1
ATOM 698 O O . LEU A 1 92 ? -0.594 -8.798 6.582 1.00 92.62 92 LEU A O 1
ATOM 702 N N . LEU A 1 93 ? 0.137 -10.354 8.027 1.00 93.94 93 LEU A N 1
ATOM 703 C CA . LEU A 1 93 ? 0.977 -11.071 7.063 1.00 93.94 93 LEU A CA 1
ATOM 704 C C . LEU A 1 93 ? 0.156 -11.619 5.892 1.00 93.94 93 LEU A C 1
ATOM 706 O O . LEU A 1 93 ? 0.534 -11.410 4.746 1.00 93.94 93 LEU A O 1
ATOM 710 N N . ALA A 1 94 ? -1.007 -12.221 6.153 1.00 93.31 94 ALA A N 1
ATOM 711 C CA . ALA A 1 94 ? -1.882 -12.710 5.088 1.00 93.31 94 ALA A CA 1
ATOM 712 C C . ALA A 1 94 ? -2.357 -11.582 4.148 1.00 93.31 94 ALA A C 1
ATOM 714 O O . ALA A 1 94 ? -2.411 -11.764 2.930 1.00 93.31 94 ALA A O 1
ATOM 715 N N . ALA A 1 95 ? -2.677 -10.403 4.691 1.00 92.25 95 ALA A N 1
ATOM 716 C CA . ALA A 1 95 ? -3.041 -9.236 3.885 1.00 92.25 95 ALA A CA 1
ATOM 717 C C . ALA A 1 95 ? -1.855 -8.706 3.056 1.00 92.25 95 ALA A C 1
ATOM 719 O O . ALA A 1 95 ? -2.027 -8.331 1.891 1.00 92.25 95 ALA A O 1
ATOM 720 N N . LEU A 1 96 ? -0.647 -8.714 3.627 1.00 91.75 96 LEU A N 1
ATOM 721 C CA . LEU A 1 96 ? 0.580 -8.333 2.927 1.00 91.75 96 LEU A CA 1
ATOM 722 C C . LEU A 1 96 ? 0.924 -9.313 1.803 1.00 91.75 96 LEU A C 1
ATOM 724 O O . LEU A 1 96 ? 1.262 -8.871 0.710 1.00 91.75 96 LEU A O 1
ATOM 728 N N . ASP A 1 97 ? 0.778 -10.618 2.025 1.00 94.31 97 ASP A N 1
ATOM 729 C CA . ASP A 1 97 ? 1.037 -11.637 1.004 1.00 94.31 97 ASP A CA 1
ATOM 730 C C . ASP A 1 97 ? 0.069 -11.518 -0.176 1.00 94.31 97 ASP A C 1
ATOM 732 O O . ASP A 1 97 ? 0.496 -11.569 -1.332 1.00 94.31 97 ASP A O 1
ATOM 736 N N . LYS A 1 98 ? -1.220 -11.262 0.090 1.00 91.44 98 LYS A N 1
ATOM 737 C CA . LYS A 1 98 ? -2.197 -10.956 -0.969 1.00 91.44 98 LYS A CA 1
ATOM 738 C C . LYS A 1 98 ? -1.810 -9.701 -1.748 1.00 91.44 98 LYS A C 1
ATOM 740 O O . LYS A 1 98 ? -1.820 -9.711 -2.977 1.00 91.44 98 LYS A O 1
ATOM 745 N N . SER A 1 99 ? -1.417 -8.640 -1.045 1.00 91.19 99 SER A N 1
ATOM 746 C CA . SER A 1 99 ? -0.980 -7.389 -1.675 1.00 91.19 99 SER A CA 1
ATOM 747 C C . SER A 1 99 ? 0.263 -7.605 -2.542 1.00 91.19 99 SER A C 1
ATOM 749 O O . SER A 1 99 ? 0.326 -7.147 -3.680 1.00 91.19 99 SER A O 1
ATOM 751 N N . LYS A 1 100 ? 1.235 -8.372 -2.040 1.00 91.69 100 LYS A N 1
ATOM 752 C CA . LYS A 1 100 ? 2.456 -8.741 -2.757 1.00 91.69 100 LYS A CA 1
ATOM 753 C C . LYS A 1 100 ? 2.148 -9.541 -4.018 1.00 91.69 100 LYS A C 1
ATOM 755 O O . LYS A 1 100 ? 2.726 -9.240 -5.055 1.00 91.69 100 LYS A O 1
ATOM 760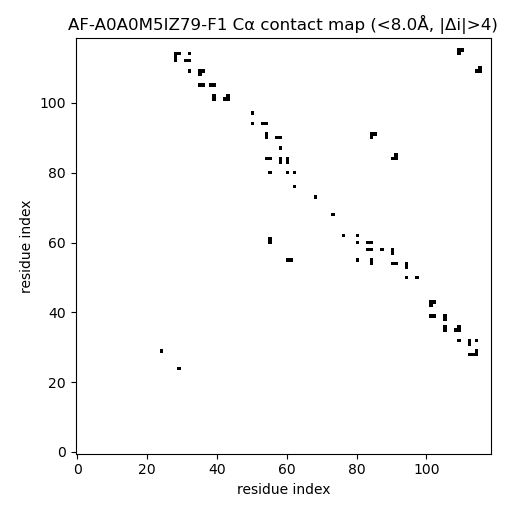 N N . ALA A 1 101 ? 1.241 -10.514 -3.953 1.00 91.81 101 ALA A N 1
ATOM 761 C CA . ALA A 1 101 ? 0.844 -11.305 -5.117 1.00 91.81 101 ALA A CA 1
ATOM 762 C C . ALA A 1 101 ? 0.235 -10.439 -6.235 1.00 91.81 101 ALA A C 1
ATOM 764 O O . ALA A 1 101 ? 0.473 -10.708 -7.409 1.00 91.81 101 ALA A O 1
ATOM 765 N N . LEU A 1 102 ? -0.495 -9.379 -5.873 1.00 88.94 102 LEU A N 1
ATOM 766 C CA . LEU A 1 102 ? -1.061 -8.425 -6.829 1.00 88.94 102 LEU A CA 1
ATOM 767 C C . LEU A 1 102 ? -0.003 -7.475 -7.405 1.00 88.94 102 LEU A C 1
ATOM 769 O O . LEU A 1 102 ? -0.024 -7.189 -8.594 1.00 88.94 102 LEU A O 1
ATOM 773 N N . ILE A 1 103 ? 0.928 -6.988 -6.582 1.00 88.62 103 ILE A N 1
ATOM 774 C CA . ILE A 1 103 ? 1.886 -5.943 -6.978 1.00 88.62 103 ILE A CA 1
ATOM 775 C C . ILE A 1 103 ? 3.115 -6.518 -7.693 1.00 88.62 103 ILE A C 1
ATOM 777 O O . ILE A 1 103 ? 3.627 -5.902 -8.626 1.00 88.62 103 ILE A O 1
ATOM 781 N N . MET A 1 104 ? 3.598 -7.695 -7.282 1.00 90.69 104 MET A N 1
ATOM 782 C CA . MET A 1 104 ? 4.825 -8.312 -7.800 1.00 90.69 104 MET A CA 1
ATOM 783 C C . MET A 1 104 ? 4.899 -8.420 -9.337 1.00 90.69 104 MET A C 1
ATOM 785 O O . MET A 1 104 ? 5.953 -8.069 -9.869 1.00 90.69 104 MET A O 1
ATOM 789 N N . PRO A 1 105 ? 3.853 -8.845 -10.078 1.00 90.81 105 PRO A N 1
ATOM 790 C CA . PRO A 1 105 ? 3.932 -8.897 -11.540 1.00 90.81 105 PRO A CA 1
ATOM 791 C C . PRO A 1 105 ? 4.161 -7.512 -12.163 1.00 90.81 105 PRO A C 1
ATOM 793 O O . PRO A 1 105 ? 4.984 -7.373 -13.065 1.00 90.81 105 PRO A O 1
ATOM 796 N N . HIS A 1 106 ? 3.515 -6.469 -11.639 1.00 91.38 106 HIS A N 1
ATOM 797 C CA . HIS A 1 106 ? 3.696 -5.101 -12.129 1.00 91.38 106 HIS A CA 1
ATOM 798 C C . HIS A 1 106 ? 5.047 -4.516 -11.709 1.00 91.38 106 HIS A C 1
ATOM 800 O O . HIS A 1 106 ? 5.696 -3.848 -12.508 1.00 91.38 106 HIS A O 1
ATOM 806 N N . ALA A 1 107 ? 5.522 -4.822 -10.499 1.00 88.00 107 ALA A N 1
ATOM 807 C CA . ALA A 1 107 ? 6.850 -4.425 -10.037 1.00 88.00 107 ALA A CA 1
ATOM 808 C C . ALA A 1 107 ? 7.970 -5.054 -10.886 1.00 88.00 107 ALA A C 1
ATOM 810 O O . ALA A 1 107 ? 8.959 -4.391 -11.193 1.00 88.00 107 ALA A O 1
ATOM 811 N N . ALA A 1 108 ? 7.810 -6.311 -11.313 1.00 90.12 108 ALA A N 1
ATOM 812 C CA . ALA A 1 108 ? 8.758 -6.960 -12.214 1.00 90.12 108 ALA A CA 1
ATOM 813 C C . ALA A 1 108 ? 8.810 -6.255 -13.579 1.00 90.12 108 ALA A C 1
ATOM 815 O O . ALA A 1 108 ? 9.895 -5.926 -14.054 1.00 90.12 108 ALA A O 1
ATOM 816 N N . ILE A 1 109 ? 7.650 -5.954 -14.174 1.00 89.44 109 ILE A N 1
ATOM 817 C CA . ILE A 1 109 ? 7.566 -5.230 -15.454 1.00 89.44 109 ILE A CA 1
ATOM 818 C C . ILE A 1 109 ? 8.153 -3.817 -15.322 1.00 89.44 109 ILE A C 1
ATOM 820 O O . ILE A 1 109 ? 8.882 -3.372 -16.207 1.00 89.44 109 ILE A O 1
ATOM 824 N N . PHE A 1 110 ? 7.883 -3.135 -14.207 1.00 88.94 110 PHE A N 1
ATOM 825 C CA . PHE A 1 110 ? 8.425 -1.813 -13.894 1.00 88.94 110 PHE A CA 1
ATOM 826 C C . PHE A 1 110 ? 9.961 -1.834 -13.914 1.00 88.94 110 PHE A C 1
ATOM 828 O O . PHE A 1 110 ? 10.582 -1.070 -14.649 1.00 88.94 110 PHE A O 1
ATOM 835 N N . MET A 1 111 ? 10.579 -2.780 -13.201 1.00 87.56 111 MET A N 1
ATOM 836 C CA . MET A 1 111 ? 12.039 -2.923 -13.176 1.00 87.56 111 MET A CA 1
ATOM 837 C C . MET A 1 111 ? 12.607 -3.341 -14.542 1.00 87.56 111 MET A C 1
ATOM 839 O O . MET A 1 111 ? 13.631 -2.813 -14.967 1.00 87.56 111 MET A O 1
ATOM 843 N N . MET A 1 112 ? 11.936 -4.245 -15.268 1.00 88.44 112 MET A N 1
ATOM 844 C CA . MET A 1 112 ? 12.363 -4.672 -16.611 1.00 88.44 112 MET A CA 1
ATOM 845 C C . MET A 1 112 ? 12.345 -3.537 -17.639 1.00 88.44 112 MET A C 1
ATOM 847 O O . MET A 1 112 ? 13.151 -3.549 -18.565 1.00 88.44 112 MET A O 1
ATOM 851 N N . LYS A 1 113 ? 11.453 -2.553 -17.483 1.00 84.62 113 LYS A N 1
ATOM 852 C CA . LYS A 1 113 ? 11.414 -1.350 -18.326 1.00 84.62 113 LYS A CA 1
ATOM 853 C C . LYS A 1 113 ? 12.473 -0.308 -17.953 1.00 84.62 113 LYS A C 1
ATOM 855 O O . LYS A 1 113 ? 12.537 0.724 -18.604 1.00 84.62 113 LYS A O 1
ATOM 860 N N . GLY A 1 114 ? 13.304 -0.562 -16.939 1.00 83.88 114 GLY A N 1
ATOM 861 C CA . GLY A 1 114 ? 14.296 0.400 -16.456 1.00 83.88 114 GLY A CA 1
ATOM 862 C C . GLY A 1 114 ? 13.691 1.518 -15.606 1.00 83.88 114 GLY A C 1
ATOM 863 O O . GLY A 1 114 ? 14.349 2.529 -15.367 1.00 83.88 114 GLY A O 1
ATOM 864 N N . CYS A 1 115 ? 12.450 1.353 -15.139 1.00 84.69 115 CYS A N 1
ATOM 865 C CA . CYS A 1 115 ? 11.826 2.303 -14.233 1.00 84.69 115 CYS A CA 1
ATOM 866 C C . CYS A 1 115 ? 12.478 2.204 -12.847 1.00 84.69 115 CYS A C 1
ATOM 868 O O . CYS A 1 115 ? 12.684 1.108 -12.321 1.00 84.69 115 CYS A O 1
ATOM 870 N N . SER A 1 116 ? 12.784 3.351 -12.240 1.00 74.44 116 SER A N 1
ATOM 871 C CA . SER A 1 116 ? 13.370 3.428 -10.900 1.00 74.44 116 SER A CA 1
ATOM 872 C C . SER A 1 116 ? 12.345 3.975 -9.903 1.00 74.44 116 SER A C 1
ATOM 874 O O . SER A 1 116 ? 11.648 4.931 -10.234 1.00 74.44 116 SER A O 1
ATOM 876 N N . PRO A 1 117 ? 12.268 3.441 -8.669 1.00 61.50 117 PRO A N 1
ATOM 877 C CA . PRO A 1 117 ? 11.431 4.012 -7.613 1.00 61.50 117 PRO A CA 1
ATOM 878 C C . PRO A 1 117 ? 11.900 5.398 -7.116 1.00 61.50 117 PRO A C 1
ATOM 880 O O . PRO A 1 117 ? 11.258 5.968 -6.240 1.00 61.50 117 PRO A O 1
ATOM 883 N N . LEU A 1 118 ? 13.022 5.915 -7.634 1.00 49.19 118 LEU A N 1
ATOM 884 C CA . LEU A 1 118 ? 13.663 7.180 -7.243 1.00 49.19 118 LEU A CA 1
ATOM 885 C C . LEU A 1 118 ? 13.676 8.241 -8.364 1.00 49.19 118 LEU A C 1
ATOM 887 O O . LEU A 1 118 ? 14.426 9.211 -8.253 1.00 49.19 118 LEU A O 1
ATOM 891 N N . LEU A 1 119 ? 12.910 8.035 -9.442 1.00 45.62 119 LEU A N 1
ATOM 892 C CA . LEU A 1 119 ? 12.760 8.998 -10.541 1.00 45.62 119 LEU A CA 1
ATOM 893 C C . LEU A 1 119 ? 11.479 9.822 -10.382 1.00 45.62 119 LEU A C 1
ATOM 895 O O . LEU A 1 119 ? 10.425 9.206 -10.108 1.00 45.62 119 LEU A O 1
#

Organism: Drosophila busckii (NCBI:txid30019)

Solvent-accessible surface area (backbone atoms only — not comparable to full-atom values): 6918 Å² total; per-residue (Å²): 115,69,67,60,54,52,51,54,52,51,50,54,51,51,52,60,57,55,57,66,72,67,68,77,75,54,63,65,57,51,50,54,42,50,48,41,51,51,54,37,46,64,67,42,59,80,44,48,64,59,49,52,51,51,40,33,59,66,56,64,62,73,80,93,73,92,71,91,71,48,73,68,55,48,51,50,51,52,50,53,49,50,58,56,34,65,79,33,57,70,41,46,49,54,50,49,52,54,50,44,68,61,44,48,66,35,52,51,52,30,51,75,69,70,46,58,100,86,114

Nearest PDB structures (foldseek):
  7n6g-assembly1_3U  TM=2.607E-01  e=5.649E+00  Chlamydomonas reinhardtii
  7sqc-assembly1_1Y  TM=2.654E-01  e=6.751E+00  Chlamydomonas reinhardtii
  7sqc-assembly1_1W  TM=2.324E-01  e=7.602E+00  Chlamydomonas reinhardtii
  7n6g-assembly1_3Q  TM=2.323E-01  e=8.562E+00  Chlamydomonas reinhardtii

Foldseek 3Di:
DVVVVVVVVVVVVVVVVVVVPPDPPPVVLVVQLVVLVVVLCVQCVVCVVVLLVQLCVQLVDDDPDDPPDDPVNVVVSVVVSVVSSVVVVVSVVVSVVVSCVSCVVSVVVSVVSVHDPVD

Radius of gyration: 25.23 Å; Cα contacts (8 Å, |Δi|>4): 49; chains: 1; bounding box: 50×62×51 Å

Sequence (119 aa):
MKFVKLS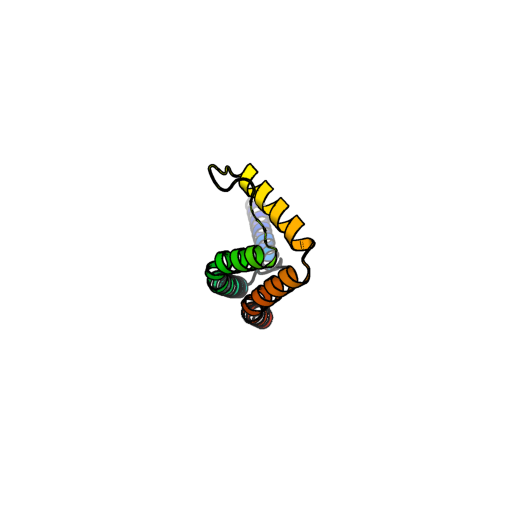LFACSLLFLGSFRQAGAIDVELLTSCTQVVAEGASAFIPQIVPMIKDLATCTQYKPQQAKGLNLTMLLMMAFEFLQHASGKQQCLLAALDKSKALIMPHAAIFMMKGCSPLL

Mean predicted aligned error: 11.58 Å